Protein AF-A0A925DZK0-F1 (afdb_monomer)

Solvent-accessible surface area (backbone atoms only — not comparable to full-atom values): 3594 Å² total; per-residue (Å²): 107,58,66,80,70,50,60,52,74,62,32,36,81,83,41,46,59,58,50,50,53,52,50,50,51,49,38,56,71,77,33,48,66,44,55,52,30,54,74,71,70,43,81,53,66,67,47,52,49,51,51,52,53,51,44,64,66,48,37,72,77,34,80

pLDDT: mean 75.18, std 6.03, range [60.16, 85.0]

Structure (mmCIF, N/CA/C/O backbone):
data_AF-A0A925DZK0-F1
#
_entry.id   AF-A0A925DZK0-F1
#
loop_
_atom_site.group_PDB
_atom_site.id
_atom_site.type_symbol
_atom_site.label_atom_id
_atom_site.label_alt_id
_atom_site.label_comp_id
_atom_site.label_asym_id
_atom_site.label_entity_id
_atom_site.label_seq_id
_atom_site.pdbx_PDB_ins_code
_atom_site.Cartn_x
_atom_site.Cartn_y
_atom_site.Cartn_z
_atom_site.occupancy
_atom_site.B_iso_or_equiv
_atom_site.auth_seq_id
_atom_site.auth_comp_id
_atom_site.auth_asym_id
_atom_site.auth_atom_id
_atom_site.pdbx_PDB_model_num
ATOM 1 N N . TYR A 1 1 ? -8.669 0.143 -9.115 1.00 62.06 1 TYR A N 1
ATOM 2 C CA . TYR A 1 1 ? -8.217 -1.236 -9.397 1.00 62.06 1 TYR A CA 1
ATOM 3 C C . TYR A 1 1 ? -8.363 -2.143 -8.174 1.00 62.06 1 TYR A C 1
ATOM 5 O O . TYR A 1 1 ? -9.073 -3.134 -8.250 1.00 62.06 1 TYR A O 1
ATOM 13 N N . LEU A 1 2 ? -7.784 -1.787 -7.018 1.00 65.00 2 LEU A N 1
ATOM 14 C CA . LEU A 1 2 ? -7.918 -2.569 -5.774 1.00 65.00 2 LEU A CA 1
ATOM 15 C C . LEU A 1 2 ? -9.371 -2.694 -5.276 1.00 65.00 2 LEU A C 1
ATOM 17 O O . LEU A 1 2 ? -9.813 -3.781 -4.918 1.00 65.00 2 LEU A O 1
ATOM 21 N N . GLY A 1 3 ? -10.150 -1.608 -5.332 1.00 60.16 3 GLY A N 1
ATOM 22 C CA . GLY A 1 3 ? -11.583 -1.650 -5.010 1.00 60.16 3 GLY A CA 1
ATOM 23 C C . GLY A 1 3 ? -12.408 -2.505 -5.976 1.00 60.16 3 GLY A C 1
ATOM 24 O O . GLY A 1 3 ? -13.321 -3.203 -5.549 1.00 60.16 3 GLY A O 1
ATOM 25 N N . THR A 1 4 ? -12.049 -2.526 -7.263 1.00 60.97 4 THR A N 1
ATOM 26 C CA . THR A 1 4 ? -12.711 -3.362 -8.277 1.00 60.97 4 THR A CA 1
ATOM 27 C C . THR A 1 4 ? -12.388 -4.851 -8.122 1.00 60.97 4 THR A C 1
ATOM 29 O O . THR A 1 4 ? -13.207 -5.684 -8.489 1.00 60.97 4 THR A O 1
ATOM 32 N N . GLN A 1 5 ? -11.238 -5.187 -7.532 1.00 64.25 5 GLN A N 1
ATOM 33 C CA . GLN A 1 5 ? -10.839 -6.554 -7.168 1.00 64.25 5 GLN A CA 1
ATOM 34 C C . GLN A 1 5 ? -11.433 -7.019 -5.821 1.00 64.25 5 GLN A C 1
ATOM 36 O O . GLN A 1 5 ? -11.166 -8.130 -5.380 1.00 64.25 5 GLN A O 1
ATOM 41 N N . GLY A 1 6 ? -12.220 -6.181 -5.133 1.00 67.31 6 GLY A N 1
ATOM 42 C CA . GLY A 1 6 ? -12.811 -6.522 -3.833 1.00 67.31 6 GLY A CA 1
ATOM 43 C C . GLY A 1 6 ? -11.819 -6.544 -2.664 1.00 67.31 6 GLY A C 1
ATOM 44 O O . GLY A 1 6 ? -12.214 -6.841 -1.542 1.00 67.31 6 GLY A O 1
ATOM 45 N N . LEU A 1 7 ? -10.560 -6.167 -2.894 1.00 68.75 7 LEU A N 1
ATOM 46 C CA . LE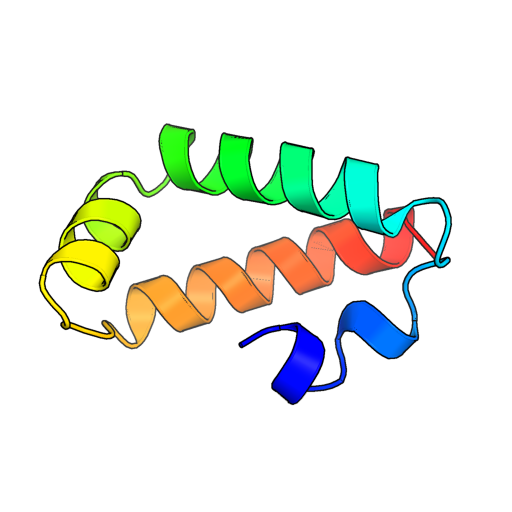U A 1 7 ? -9.484 -6.179 -1.897 1.00 68.75 7 LEU A CA 1
ATOM 47 C C . LEU A 1 7 ? -9.723 -5.178 -0.752 1.00 68.75 7 LEU A C 1
ATOM 49 O O . LEU A 1 7 ? -9.363 -5.428 0.391 1.00 68.75 7 LEU A O 1
ATOM 53 N N . LEU A 1 8 ? -10.415 -4.072 -1.035 1.00 68.50 8 LEU A N 1
ATOM 54 C CA . LEU A 1 8 ? -10.814 -3.085 -0.025 1.00 68.50 8 LEU A CA 1
ATOM 55 C C . LEU A 1 8 ? -12.040 -3.510 0.799 1.00 68.50 8 LEU A C 1
ATOM 57 O O . LEU A 1 8 ? -12.386 -2.829 1.757 1.00 68.50 8 LEU A O 1
ATOM 61 N N . LYS A 1 9 ? -12.709 -4.618 0.450 1.00 69.81 9 LYS A N 1
ATOM 62 C CA . LYS A 1 9 ? -13.923 -5.072 1.148 1.00 69.81 9 LYS A CA 1
ATOM 63 C C . LYS A 1 9 ? -13.628 -5.581 2.561 1.00 69.81 9 LYS A C 1
ATOM 65 O O . LYS A 1 9 ? -14.510 -5.552 3.411 1.00 69.81 9 LYS A O 1
ATOM 70 N N . GLU A 1 10 ? -12.400 -6.039 2.794 1.00 69.19 10 GLU A N 1
ATOM 71 C CA . GLU A 1 10 ? -11.929 -6.480 4.108 1.00 69.19 10 GLU A CA 1
ATOM 72 C C . GLU A 1 10 ? -11.256 -5.364 4.919 1.00 69.19 10 GLU A C 1
ATOM 74 O O . GLU A 1 10 ? -10.982 -5.558 6.098 1.00 69.19 10 GLU A O 1
ATOM 79 N N . VAL A 1 11 ? -10.998 -4.198 4.320 1.00 70.69 11 VAL A N 1
ATOM 80 C CA . VAL A 1 11 ? -10.376 -3.064 5.011 1.00 70.69 11 VAL A CA 1
ATOM 81 C C . VAL A 1 11 ? -11.454 -2.252 5.717 1.00 70.69 11 VAL A C 1
ATOM 83 O O . VAL A 1 11 ? -12.475 -1.889 5.130 1.00 70.69 11 VAL A O 1
ATOM 86 N N . ASN A 1 12 ? -11.222 -1.928 6.986 1.00 75.50 12 ASN A N 1
ATOM 87 C CA . ASN A 1 12 ? -12.156 -1.122 7.758 1.00 75.50 12 ASN A CA 1
ATOM 88 C C . ASN A 1 12 ? -12.291 0.278 7.134 1.00 75.50 12 ASN A C 1
ATOM 90 O O . ASN A 1 12 ? -11.287 0.938 6.879 1.00 75.50 12 ASN A O 1
ATOM 94 N N . VAL A 1 13 ? -13.518 0.773 6.933 1.00 76.94 13 VAL A N 1
ATOM 95 C CA . VAL A 1 13 ? -13.799 2.028 6.195 1.00 76.94 13 VAL A CA 1
ATOM 96 C C . VAL A 1 13 ? -13.032 3.235 6.754 1.00 76.94 13 VAL A C 1
ATOM 98 O O . VAL A 1 13 ? -12.677 4.150 6.018 1.00 76.94 13 VAL A O 1
ATOM 101 N N . LYS A 1 14 ? -12.741 3.223 8.061 1.00 79.38 14 LYS A N 1
ATOM 102 C CA . LYS A 1 14 ? -11.938 4.255 8.737 1.00 79.38 14 LYS A CA 1
ATOM 103 C C . LYS A 1 14 ? -10.445 4.178 8.405 1.00 79.38 14 LYS A C 1
ATOM 105 O O . LYS A 1 14 ? -9.800 5.213 8.318 1.00 79.38 14 LYS A O 1
ATOM 110 N N . LYS A 1 15 ? -9.930 2.966 8.196 1.00 78.38 15 LYS A N 1
ATOM 111 C CA . LYS A 1 15 ? -8.532 2.670 7.868 1.00 78.38 15 LYS A CA 1
ATOM 112 C C . LYS A 1 15 ? -8.244 2.713 6.363 1.00 78.38 15 LYS A C 1
ATOM 114 O O . LYS A 1 15 ? -7.084 2.704 5.972 1.00 78.38 15 LYS A O 1
ATOM 119 N N . VAL A 1 16 ? -9.277 2.792 5.514 1.00 79.75 16 VAL A N 1
ATOM 120 C CA . VAL A 1 16 ? -9.115 2.928 4.053 1.00 79.75 16 VAL A CA 1
ATOM 121 C C . VAL A 1 16 ? -8.252 4.139 3.702 1.00 79.75 16 VAL A C 1
ATOM 123 O O . VAL A 1 16 ? -7.400 4.015 2.833 1.00 79.75 16 VAL A O 1
ATOM 126 N N . LYS A 1 17 ? -8.411 5.269 4.406 1.00 80.88 17 LYS A N 1
ATOM 127 C CA . LYS A 1 17 ? -7.577 6.465 4.200 1.00 80.88 17 LYS A CA 1
ATOM 128 C C . LYS A 1 17 ? -6.096 6.214 4.490 1.00 80.88 17 LYS A C 1
ATOM 130 O O . LYS A 1 17 ? -5.263 6.522 3.649 1.00 80.88 17 LYS A O 1
ATOM 135 N N . GLU A 1 18 ? -5.784 5.618 5.642 1.00 83.62 18 GLU A N 1
ATOM 136 C CA . GLU A 1 18 ? -4.403 5.276 6.013 1.00 83.62 18 GLU A CA 1
ATOM 137 C C . GLU A 1 18 ? -3.795 4.279 5.028 1.00 83.62 18 GLU A C 1
ATOM 139 O O . GLU A 1 18 ? -2.646 4.429 4.625 1.00 83.62 18 GLU A O 1
ATOM 144 N N . PHE A 1 19 ? -4.576 3.283 4.602 1.00 82.00 19 PHE A N 1
ATOM 145 C CA . PHE A 1 19 ? -4.156 2.346 3.570 1.00 82.00 19 PHE A CA 1
ATOM 146 C C . PHE A 1 19 ? -3.841 3.072 2.258 1.00 82.00 19 PHE A C 1
ATOM 148 O O . PHE A 1 19 ? -2.816 2.788 1.651 1.00 82.00 19 PHE A O 1
ATOM 155 N N . GLU A 1 20 ? -4.690 4.007 1.827 1.00 78.69 20 GLU A N 1
ATOM 156 C CA . GLU A 1 20 ? -4.492 4.767 0.591 1.00 78.69 20 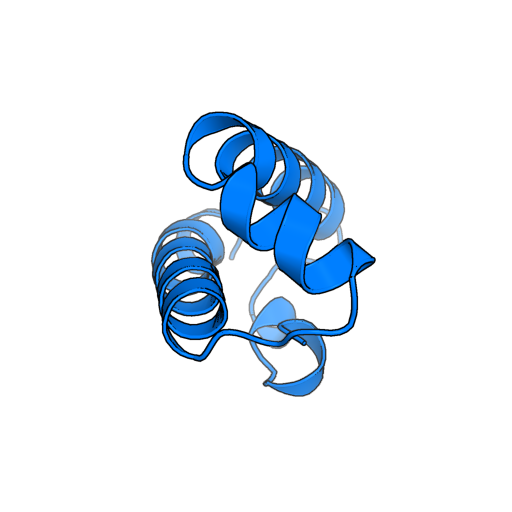GLU A CA 1
ATOM 157 C C . GLU A 1 20 ? -3.230 5.634 0.647 1.00 78.69 20 GLU A C 1
ATOM 159 O O . GLU A 1 20 ? -2.445 5.610 -0.297 1.00 78.69 20 GLU A O 1
ATOM 164 N N . GLU A 1 21 ? -2.991 6.334 1.761 1.00 84.81 21 GLU A N 1
ATOM 165 C CA . GLU A 1 21 ? -1.772 7.125 1.971 1.00 84.81 21 GLU A CA 1
ATOM 166 C C . GLU A 1 21 ? -0.521 6.245 1.982 1.00 84.81 21 GLU A C 1
ATOM 168 O O . GLU A 1 21 ? 0.451 6.546 1.290 1.00 84.81 21 GLU A O 1
ATOM 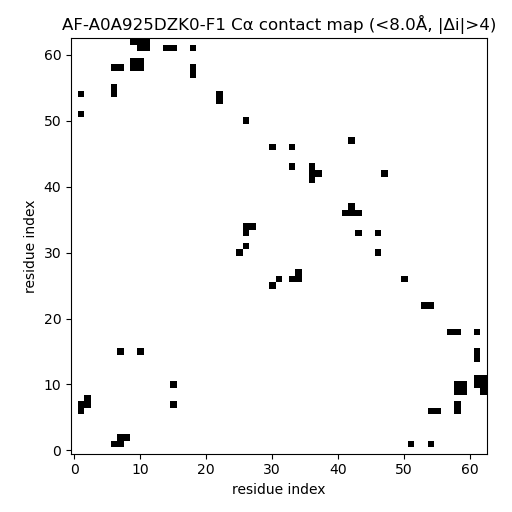173 N N . HIS A 1 22 ? -0.546 5.132 2.719 1.00 83.25 22 HIS A N 1
ATOM 174 C CA . HIS A 1 22 ? 0.604 4.235 2.823 1.00 83.25 22 HIS A CA 1
ATOM 175 C C . HIS A 1 22 ? 0.890 3.537 1.486 1.00 83.25 22 HIS A C 1
ATOM 177 O O . HIS A 1 22 ? 2.044 3.385 1.086 1.00 83.25 22 HIS A O 1
ATOM 183 N N . PHE A 1 23 ? -0.169 3.174 0.761 1.00 81.38 23 PHE A N 1
ATOM 184 C CA . PHE A 1 23 ? -0.095 2.604 -0.576 1.00 81.38 23 PHE A CA 1
ATOM 185 C C . PHE A 1 23 ? 0.465 3.603 -1.595 1.00 81.38 23 PHE A C 1
ATOM 187 O O . PHE A 1 23 ? 1.338 3.233 -2.381 1.00 81.38 23 PHE A O 1
ATOM 194 N N . LEU A 1 24 ? 0.020 4.867 -1.570 1.00 79.38 24 LEU A N 1
ATOM 195 C CA . LEU A 1 24 ? 0.585 5.922 -2.417 1.00 79.38 24 LEU A CA 1
ATOM 196 C C . LEU A 1 24 ? 2.074 6.135 -2.122 1.00 79.38 24 LEU A C 1
ATOM 198 O O . LEU A 1 24 ? 2.876 6.170 -3.052 1.00 79.38 24 LEU A O 1
ATOM 202 N N . LEU A 1 25 ? 2.443 6.218 -0.841 1.00 85.00 25 LEU A N 1
ATOM 203 C CA . LEU A 1 25 ? 3.827 6.407 -0.397 1.00 85.00 25 LEU A CA 1
ATOM 204 C C . LEU A 1 25 ? 4.746 5.279 -0.864 1.00 85.00 25 LEU A C 1
ATOM 206 O O . LEU A 1 25 ? 5.845 5.538 -1.355 1.00 85.00 25 LEU A O 1
ATOM 210 N N . GLU A 1 26 ? 4.307 4.028 -0.734 1.00 80.81 26 GLU A N 1
ATOM 211 C CA . GLU A 1 26 ? 5.069 2.876 -1.213 1.00 80.81 26 GLU A CA 1
ATOM 212 C C . GLU A 1 26 ? 5.135 2.823 -2.746 1.00 80.81 26 GLU A C 1
ATOM 214 O O . GLU A 1 26 ? 6.171 2.447 -3.300 1.00 80.81 26 GLU A O 1
ATOM 219 N N . MET A 1 27 ? 4.070 3.213 -3.457 1.00 78.00 27 MET A N 1
ATOM 220 C CA . MET A 1 27 ? 4.113 3.321 -4.918 1.00 78.00 27 MET A CA 1
ATOM 221 C C . MET A 1 27 ? 5.093 4.398 -5.383 1.00 78.00 27 MET A C 1
ATOM 223 O O . MET A 1 27 ? 5.853 4.142 -6.316 1.00 78.00 27 MET A O 1
ATOM 227 N N . GLU A 1 28 ? 5.115 5.567 -4.742 1.00 79.94 28 GLU A N 1
ATOM 228 C CA . GLU A 1 28 ? 6.089 6.620 -5.045 1.00 79.94 28 GLU A CA 1
ATOM 229 C C . GLU A 1 28 ? 7.523 6.191 -4.720 1.00 79.94 28 GLU A C 1
ATOM 231 O O . GLU A 1 28 ? 8.419 6.430 -5.529 1.00 79.94 28 GLU A O 1
ATOM 236 N N . ASN A 1 29 ? 7.749 5.513 -3.590 1.00 79.88 29 ASN A N 1
ATOM 237 C CA . ASN A 1 29 ? 9.091 5.093 -3.179 1.00 79.88 29 ASN A CA 1
ATOM 238 C C . ASN A 1 29 ? 9.638 3.910 -3.986 1.00 79.88 29 ASN A C 1
ATOM 240 O O . ASN A 1 29 ? 10.772 3.958 -4.463 1.00 79.88 29 ASN A O 1
ATOM 244 N N . LYS A 1 30 ? 8.872 2.822 -4.127 1.00 72.88 30 LYS A N 1
ATOM 245 C CA . LYS A 1 30 ? 9.361 1.591 -4.772 1.00 72.88 30 LYS A CA 1
ATOM 246 C C . LYS A 1 30 ? 9.129 1.558 -6.273 1.00 72.88 30 LYS A C 1
ATOM 248 O O . LYS A 1 30 ? 9.906 0.927 -6.990 1.00 72.88 30 LYS A O 1
ATOM 253 N N . PHE A 1 31 ? 8.057 2.184 -6.759 1.00 72.38 31 PHE A N 1
ATOM 254 C CA . PHE A 1 31 ? 7.634 2.066 -8.155 1.00 72.38 31 PHE A CA 1
ATOM 255 C C . PHE A 1 31 ? 7.245 3.405 -8.803 1.00 72.38 31 PHE A C 1
ATOM 257 O O . PHE A 1 31 ? 6.196 3.483 -9.453 1.00 72.38 31 PHE A O 1
ATOM 264 N N . PRO A 1 32 ? 8.117 4.433 -8.766 1.00 77.81 32 PRO A N 1
ATOM 265 C CA . PRO A 1 32 ? 7.858 5.699 -9.461 1.00 77.81 32 PRO A CA 1
ATOM 266 C C . PRO A 1 32 ? 7.670 5.488 -10.974 1.00 77.81 32 PRO A C 1
ATOM 268 O O . PRO A 1 32 ? 6.900 6.182 -11.633 1.00 77.81 32 PRO A O 1
ATOM 271 N N . GLN A 1 33 ? 8.319 4.457 -11.514 1.00 72.94 33 GLN A N 1
ATOM 272 C CA . GLN A 1 33 ? 8.173 3.985 -12.889 1.00 72.94 33 GLN A CA 1
ATOM 273 C C . GLN A 1 33 ? 6.771 3.440 -13.198 1.00 72.94 33 GLN A C 1
ATOM 275 O O . GLN A 1 33 ? 6.256 3.689 -14.282 1.00 72.94 33 GLN A O 1
ATOM 280 N N . VAL A 1 34 ? 6.110 2.778 -12.243 1.00 75.94 34 VAL A N 1
ATOM 281 C CA . VAL A 1 34 ? 4.718 2.337 -12.416 1.00 75.94 34 VAL A CA 1
ATOM 282 C C . VAL A 1 34 ? 3.779 3.531 -12.376 1.00 75.94 34 VAL A C 1
ATOM 284 O O . VAL A 1 34 ? 2.870 3.586 -13.189 1.00 75.94 34 VAL A O 1
ATOM 287 N N . LEU A 1 35 ? 4.024 4.514 -11.505 1.00 74.06 35 LEU A N 1
ATOM 288 C CA . LEU A 1 35 ? 3.281 5.780 -11.472 1.00 74.06 35 LEU A CA 1
ATOM 289 C C . LEU A 1 35 ? 3.398 6.540 -12.804 1.00 74.06 35 LEU A C 1
ATOM 291 O O . LEU A 1 35 ? 2.403 7.031 -13.337 1.00 74.06 35 LEU A O 1
ATOM 295 N N . ALA A 1 36 ? 4.603 6.589 -13.374 1.00 78.50 36 ALA A N 1
ATOM 296 C CA . ALA A 1 36 ? 4.862 7.188 -14.679 1.00 78.50 36 ALA A CA 1
ATOM 297 C C . ALA A 1 36 ? 4.180 6.430 -15.831 1.00 78.50 36 ALA A C 1
ATOM 299 O O . ALA A 1 36 ? 3.629 7.065 -16.728 1.00 78.50 36 ALA A O 1
ATOM 300 N N . GLU A 1 37 ? 4.181 5.096 -15.802 1.00 78.12 37 GLU A N 1
ATOM 301 C CA . GLU A 1 37 ? 3.475 4.252 -16.775 1.00 78.12 37 GLU A CA 1
ATOM 302 C C . GLU A 1 37 ? 1.954 4.417 -16.662 1.00 78.12 37 GLU A C 1
ATOM 304 O O . GLU A 1 37 ? 1.295 4.677 -17.669 1.00 78.12 37 GLU A O 1
ATOM 309 N N . PHE A 1 38 ? 1.417 4.406 -15.436 1.00 72.31 38 PHE A N 1
ATOM 310 C CA . PHE A 1 38 ? -0.000 4.655 -15.155 1.00 72.31 38 PHE A CA 1
ATOM 311 C C . PHE A 1 38 ? -0.433 6.017 -15.698 1.00 72.31 38 PHE A C 1
ATOM 313 O O . PHE A 1 38 ? -1.482 6.143 -16.326 1.00 72.31 38 PHE A O 1
ATOM 320 N N . LYS A 1 39 ? 0.410 7.040 -15.507 1.00 71.69 39 LYS A N 1
ATOM 321 C CA . LYS A 1 39 ? 0.181 8.395 -16.018 1.00 71.69 39 LYS A CA 1
ATOM 322 C C . LYS A 1 39 ? 0.316 8.484 -17.543 1.00 71.69 39 LYS A C 1
ATOM 324 O O . LYS A 1 39 ? -0.335 9.325 -18.155 1.00 71.69 39 LYS A O 1
ATOM 329 N N . LYS A 1 40 ? 1.132 7.622 -18.158 1.00 72.44 40 LYS A N 1
ATOM 330 C CA . LYS A 1 40 ? 1.265 7.475 -19.618 1.00 72.44 40 LYS A CA 1
ATOM 331 C C . LYS A 1 40 ? 0.154 6.634 -20.259 1.00 72.44 40 LYS A C 1
ATOM 333 O O . LYS A 1 40 ? 0.069 6.617 -21.483 1.00 72.44 40 LYS A O 1
ATOM 338 N N . GLY A 1 41 ? -0.688 5.963 -19.472 1.00 67.94 41 GLY A N 1
ATOM 339 C CA . GLY A 1 41 ? -1.740 5.073 -19.972 1.00 67.94 41 GLY A CA 1
ATOM 340 C C . GLY A 1 41 ? -1.275 3.641 -20.253 1.00 67.94 41 GLY A C 1
ATOM 341 O O . GLY A 1 41 ? -2.057 2.845 -20.766 1.00 67.94 41 GLY A O 1
ATOM 342 N N . ASN A 1 42 ? -0.038 3.298 -19.888 1.00 66.88 42 ASN A N 1
ATOM 343 C CA . ASN A 1 42 ? 0.430 1.919 -19.874 1.00 66.88 42 ASN A CA 1
ATOM 344 C C . ASN A 1 42 ? 0.092 1.285 -18.523 1.00 66.88 42 ASN A C 1
ATOM 346 O O . ASN A 1 42 ? 0.409 1.822 -17.463 1.00 66.88 42 ASN A O 1
ATOM 350 N N . LEU A 1 43 ? -0.534 0.114 -18.566 1.00 67.81 43 LEU A N 1
ATOM 351 C CA . LEU A 1 43 ? -0.790 -0.726 -17.399 1.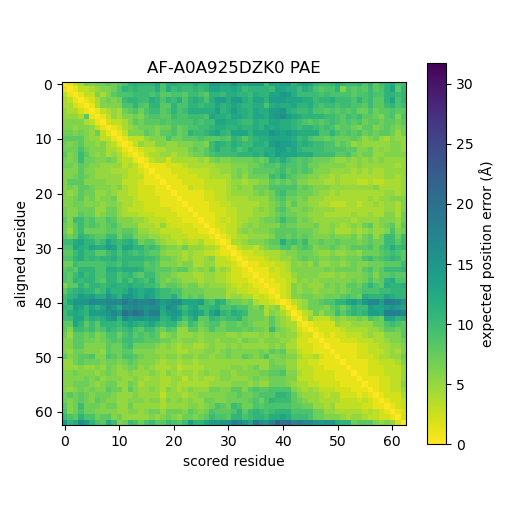00 67.81 43 LEU A CA 1
ATOM 352 C C . LEU A 1 43 ? 0.179 -1.911 -17.447 1.00 67.81 43 LEU A C 1
ATOM 354 O O . LEU A 1 43 ? -0.204 -2.981 -17.921 1.00 67.81 43 LEU A O 1
ATOM 358 N N . PRO A 1 44 ? 1.441 -1.745 -17.008 1.00 72.94 44 PRO A N 1
ATOM 359 C CA . PRO A 1 44 ? 2.369 -2.858 -16.949 1.00 72.94 44 PRO A CA 1
ATOM 360 C C . PRO A 1 44 ? 1.838 -3.884 -15.949 1.00 72.94 44 PRO A C 1
ATOM 362 O O . PRO A 1 44 ? 1.619 -3.571 -14.773 1.00 72.94 44 PRO A O 1
ATOM 365 N N . GLU A 1 45 ? 1.651 -5.120 -16.412 1.00 75.44 45 GLU A N 1
ATOM 366 C CA . GLU A 1 45 ? 1.195 -6.232 -15.573 1.00 75.44 45 GLU A CA 1
ATOM 367 C C . GLU A 1 45 ? 2.096 -6.419 -14.347 1.00 75.44 45 GLU A C 1
ATOM 369 O O . GLU A 1 45 ? 1.597 -6.743 -13.274 1.00 75.44 45 GLU A O 1
ATOM 374 N N . ASP A 1 46 ? 3.395 -6.124 -14.469 1.00 76.44 46 ASP A N 1
ATOM 375 C CA . ASP A 1 46 ? 4.368 -6.171 -13.371 1.00 76.44 46 ASP A CA 1
ATOM 376 C C . ASP A 1 46 ? 4.055 -5.144 -12.269 1.00 76.44 46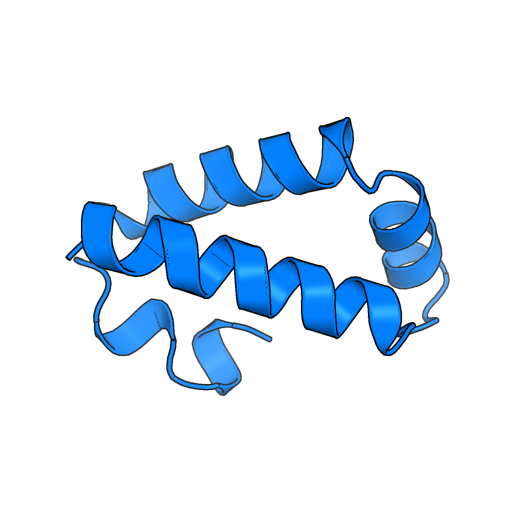 ASP A C 1
ATOM 378 O O . ASP A 1 46 ? 4.040 -5.468 -11.081 1.00 76.44 46 ASP A O 1
ATOM 382 N N . GLY A 1 47 ? 3.709 -3.911 -12.659 1.00 74.69 47 GLY A N 1
ATOM 383 C CA . GLY A 1 47 ? 3.318 -2.858 -11.723 1.00 74.69 47 GLY A CA 1
ATOM 384 C C . GLY A 1 47 ? 1.997 -3.166 -11.028 1.00 74.69 47 GLY A C 1
ATOM 385 O O . GLY A 1 47 ? 1.870 -2.979 -9.818 1.00 74.69 47 GLY A O 1
ATOM 386 N N . LEU A 1 48 ? 1.037 -3.708 -11.779 1.00 75.50 48 LEU A N 1
ATOM 387 C CA . LEU A 1 48 ? -0.238 -4.178 -11.244 1.00 75.50 48 LEU A CA 1
ATOM 388 C C . LEU A 1 48 ? -0.047 -5.322 -10.242 1.00 75.50 48 LEU A C 1
ATOM 390 O O . LEU A 1 48 ? -0.622 -5.283 -9.156 1.00 75.50 48 LEU A O 1
ATOM 394 N N . LYS A 1 49 ? 0.779 -6.320 -10.581 1.00 81.00 49 LYS A N 1
ATOM 395 C CA . LYS A 1 49 ? 1.078 -7.456 -9.703 1.00 81.00 49 LYS A CA 1
ATOM 396 C C . LYS A 1 49 ? 1.703 -6.984 -8.403 1.00 81.00 49 LYS A C 1
ATOM 398 O O . LYS A 1 49 ? 1.233 -7.372 -7.341 1.00 81.00 49 LYS A O 1
ATOM 403 N N . LYS A 1 50 ? 2.707 -6.107 -8.477 1.00 78.25 50 LYS A N 1
ATOM 404 C CA . LYS A 1 50 ? 3.380 -5.584 -7.283 1.00 78.25 50 LYS A CA 1
ATOM 405 C C . LYS A 1 50 ? 2.468 -4.720 -6.426 1.00 78.25 50 LYS A C 1
ATOM 407 O O . LYS A 1 50 ? 2.508 -4.859 -5.212 1.00 78.25 50 LYS A O 1
ATOM 412 N N . MET A 1 51 ? 1.613 -3.892 -7.029 1.00 77.81 51 MET A N 1
ATOM 413 C CA . MET A 1 51 ? 0.569 -3.169 -6.295 1.00 77.81 51 MET A CA 1
ATOM 414 C C . MET A 1 51 ? -0.364 -4.120 -5.545 1.00 77.81 51 MET A C 1
ATOM 416 O O . MET A 1 51 ? -0.638 -3.911 -4.368 1.00 77.81 51 MET A O 1
ATOM 420 N N . VAL A 1 52 ? -0.864 -5.157 -6.222 1.00 78.50 52 VAL A N 1
ATOM 421 C CA . VAL A 1 52 ? -1.792 -6.129 -5.631 1.00 78.50 52 VAL A CA 1
ATOM 422 C C . VAL A 1 52 ? -1.114 -6.948 -4.533 1.00 78.50 52 VAL A C 1
ATOM 424 O O . VAL A 1 52 ? -1.730 -7.192 -3.502 1.00 78.50 52 VAL A O 1
ATOM 427 N N . ASP A 1 53 ? 0.142 -7.339 -4.717 1.00 83.94 53 ASP A N 1
ATOM 428 C CA . ASP A 1 53 ? 0.923 -8.087 -3.727 1.00 83.94 53 ASP A CA 1
ATOM 429 C C . ASP A 1 53 ? 1.166 -7.254 -2.457 1.00 83.94 53 ASP A C 1
ATOM 431 O O . ASP A 1 53 ? 0.861 -7.689 -1.346 1.00 83.94 53 ASP A O 1
ATOM 435 N N . MET A 1 54 ? 1.577 -5.993 -2.624 1.00 80.31 54 MET A N 1
ATOM 436 C CA . MET A 1 54 ? 1.765 -5.065 -1.508 1.00 80.31 54 MET A CA 1
ATOM 437 C C . MET A 1 54 ? 0.461 -4.765 -0.776 1.00 80.31 54 MET A C 1
ATOM 439 O O . MET A 1 54 ? 0.411 -4.782 0.454 1.00 80.31 54 MET A O 1
ATOM 443 N N . ALA A 1 55 ? -0.607 -4.522 -1.539 1.00 79.12 55 ALA A N 1
ATOM 444 C CA . ALA A 1 55 ? -1.931 -4.329 -0.986 1.00 79.12 55 ALA A CA 1
ATOM 445 C C . ALA A 1 55 ? -2.350 -5.556 -0.169 1.00 79.12 55 ALA A C 1
ATOM 447 O O . ALA A 1 55 ? -2.760 -5.387 0.970 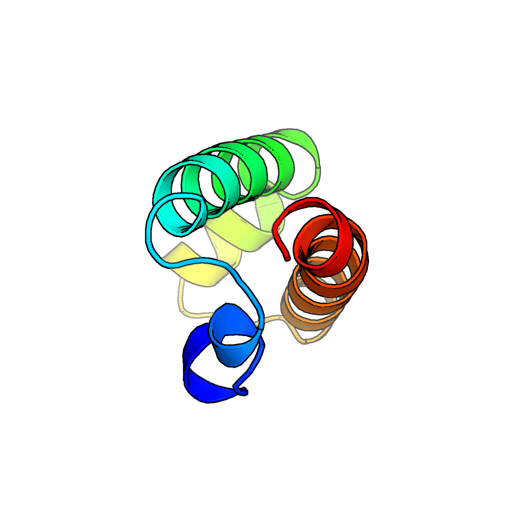1.00 79.12 55 ALA A O 1
ATOM 448 N N . ASN A 1 56 ? -2.183 -6.780 -0.679 1.00 80.06 56 ASN A N 1
ATOM 449 C CA . ASN A 1 56 ? -2.499 -8.006 0.064 1.00 80.06 56 ASN A CA 1
ATOM 450 C C . ASN A 1 56 ? -1.681 -8.174 1.354 1.00 80.06 56 ASN A C 1
ATOM 452 O O . ASN A 1 56 ? -2.189 -8.760 2.305 1.00 80.06 56 ASN A O 1
ATOM 456 N N . GLY A 1 57 ? -0.452 -7.653 1.417 1.00 78.81 57 GLY A N 1
ATOM 457 C CA . GLY A 1 57 ? 0.343 -7.628 2.649 1.00 78.81 57 GLY A CA 1
ATOM 458 C C . GLY A 1 57 ? -0.124 -6.578 3.667 1.00 78.81 57 GLY A C 1
ATOM 459 O O . GLY A 1 57 ? -0.092 -6.826 4.872 1.00 78.81 57 GLY A O 1
ATOM 460 N N . LEU A 1 58 ? -0.589 -5.418 3.194 1.00 78.44 58 LEU A N 1
ATOM 461 C CA . LEU A 1 58 ? -1.049 -4.306 4.034 1.00 78.44 58 LEU A CA 1
ATOM 462 C C . LEU A 1 58 ? -2.502 -4.488 4.499 1.00 78.44 58 LEU A C 1
ATOM 464 O O . LEU A 1 58 ? -2.786 -4.312 5.678 1.00 78.44 58 LEU A O 1
ATOM 468 N N . ILE A 1 59 ? -3.417 -4.895 3.615 1.00 77.62 59 ILE A N 1
ATOM 469 C CA . ILE A 1 59 ? -4.853 -5.115 3.882 1.00 77.62 59 ILE A CA 1
ATOM 470 C C . ILE A 1 59 ? -5.130 -5.852 5.204 1.00 77.62 59 ILE A C 1
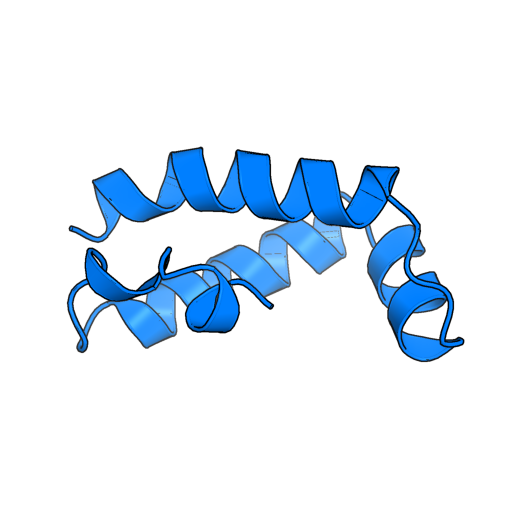ATOM 472 O O . ILE A 1 59 ? -5.946 -5.349 5.974 1.00 77.62 59 ILE A O 1
ATOM 476 N N . PRO A 1 60 ? -4.480 -6.986 5.540 1.00 77.75 60 PRO A N 1
ATOM 477 C CA . PRO A 1 60 ? -4.732 -7.677 6.804 1.00 77.75 60 PRO A CA 1
ATOM 478 C C . PRO A 1 60 ? -4.309 -6.883 8.049 1.00 77.75 60 PRO A C 1
ATOM 480 O O . PRO A 1 60 ? -4.874 -7.111 9.113 1.00 77.75 60 PRO A O 1
ATOM 483 N N . GLN A 1 61 ? -3.379 -5.928 7.943 1.00 75.06 61 GLN A N 1
ATOM 484 C CA . GLN A 1 61 ? -3.055 -4.998 9.039 1.00 75.06 61 GLN A CA 1
ATOM 485 C C . GLN A 1 61 ? -4.153 -3.938 9.237 1.00 75.06 61 GLN A C 1
ATOM 487 O O . GLN A 1 61 ? -4.336 -3.397 10.333 1.00 75.06 61 GLN A O 1
ATOM 492 N N . TYR A 1 62 ? -4.921 -3.669 8.178 1.00 74.81 62 TYR A N 1
ATOM 493 C CA . TYR A 1 62 ? -6.024 -2.712 8.165 1.00 74.81 62 TYR A CA 1
ATOM 494 C C . TYR A 1 62 ? -7.424 -3.360 8.198 1.00 74.81 62 TYR A C 1
ATOM 496 O O . TYR A 1 62 ? -8.421 -2.639 8.069 1.00 74.81 62 TYR A O 1
ATOM 504 N N . LYS A 1 63 ? -7.506 -4.681 8.430 1.00 63.94 63 LYS A N 1
ATOM 505 C CA . LYS A 1 63 ? -8.734 -5.361 8.880 1.00 63.94 63 LYS A CA 1
ATOM 506 C C . LYS A 1 63 ? -9.260 -4.745 10.188 1.00 63.94 63 LYS A C 1
ATOM 508 O O . LYS A 1 63 ? -8.458 -4.166 10.974 1.00 63.94 63 LYS A O 1
#

Secondary structure (DSSP, 8-state):
-TTTTTGGGGS-TTTHHHHHHHHHHHHHHH-HHHHHHHHHT---HHHHHHHHHHHHHHGGG--

Foldseek 3Di:
DCVVVCLCVLADPVCVVVLVVVLVVCCVVPPVVCVVCVVVVHRPVVSVVVSVVVSNVCSVVRD

Sequence (63 aa):
YLGTQGLLKEVNVKKVKEFEEHFLLEMENKFPQVLAEFKKGNLPEDGLKKMVDMANGLIPQYK

Radius of gyration: 11.61 Å; Cα contacts (8 Å, |Δi|>4): 42; chains: 1; bounding box: 23×16×29 Å

Mean predicted aligned error: 6.75 Å

Nearest PDB structures (foldseek):
  7njo-assembly1_C  TM=8.111E-01  e=9.192E-02  Mycolicibacterium smegmatis MC2 155
  7njq-assembly1_C  TM=7.874E-01  e=2.358E-01  Mycolicibacterium smegmatis MC2 155
  6q45-assembly2_I  TM=7.113E-01  e=3.736E+00  Fusobacterium nucleatum subsp. nucleatum ATCC 25586
  6voo-assembly1_C  TM=7.253E-01  e=3.736E+00  Spinacia oleracea

=== Feature glossary ===
Annotated list of the representations used here:

Nearest PDB structures. The Foldseek neighbor list gives the closest experimentally determined structures in the PDB, ranked by structural alignment. TM-score near 1 means near-identical fold; near 0.3 means only rough topology match. This is how one finds what a novel AlphaFold prediction most resembles in the solved-structure universe.

Foldseek 3Di. Foldseek's 3Di representation compresses backbone geometry into a per-residue letter drawn from a learned twenty-state alphabet. It captures the tertiary interaction pattern around each residue — which residues are packed against it in space, regardless of where they are in sequence.

Radius of gyration, Cα contacts, bounding box. Radius of gyration (Rg) is the root-mean-square distance of Cα atoms from their centroid — a single number for overall size and compactness. A globular domain of N residues has Rg ≈ 2.2·N^0.38 Å; an extended or disordered chain has a much larger Rg. The Cα contact count is the number of residue pairs whose Cα atoms are within 8 Å and are more than four positions apart in sequence — a standard proxy for tertiary packing density. The bounding box is the smallest axis-aligned box enclosing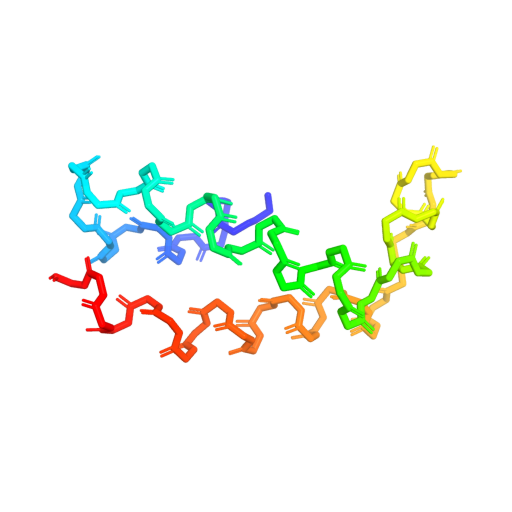 all Cα atoms.

InterPro / GO / CATH / organism. The annotation block draws on four external resources. InterPro: whi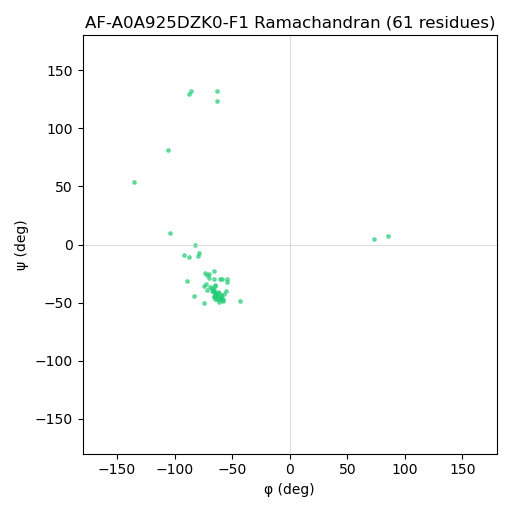ch protein families and domains the sequence belongs to. GO: standardized terms for what the protein does, what process it participates in, and where in the cell it acts. CATH: which structural fold it has in the CATH hierarchy. Organism: the species of origin.

mmCIF coordinates. The mmCIF block holds the 3D Cartesian coordinates of each backbone atom (N, Cα, C, O) in ångströms. mmCIF is the PDB's canonical archive format — a tagged-loop text representation of the atomic model.

pLDDT. pLDDT is the predicted lDDT-Cα score: AlphaFold's confidence that the local environment of each residue (all inter-atomic distances within 15 Å) is correctly placed. It is a per-residue number between 0 and 100, with higher meaning more reliable.

Backbone torsions (φ/ψ). φ (phi) and ψ (psi) are the two rotatable backbone dihedrals per residue: φ is the C(i-1)–N–Cα–C torsion, ψ is the N–Cα–C–N(i+1) torsion, both in degrees on (−180°, 180°]. α-helical residues cluster near (−60°, −45°); β-strand residues near (−120°, +130°). A Ramachandran plot is simply a scatter of (φ, ψ) for every residue.

B-factor. For experimental (PDB) structures, the B-factor (temperature factor) quantifies the positional spread of each atom in the crystal — a combination of thermal vibration and static disorder — in units of Å². High B-factors mark flexible loops or poorly resolved regions; low B-factors mark the rigid, well-ordered core.

Secondary structure (3-state, P-SEA). SS3 is a coarse helix/strand/coil call (letters a/b/c) made by the P-SEA algorithm from inter-Cα distances and dihedrals. It is less detailed than DSSP but needs only Cα positions.

Predicted aligned error. Predicted aligned error is AlphaFold's pairwise confidence. Unlike pLDDT (per-residue), PAE is per-residue-pair and captures whether two parts of the structure are correctly placed relative to each other. Units are ångströms of expected positional error.

Solvent-accessible surface area. Solvent-accessible surface area (SASA) is the area in Å² traced out by the centre of a 1.4 Å probe sphere (a water molecule) rolled over the protein's van der Waals surface (Shrake–Rupley / Lee–Richards construction). Buried residues have near-zero SASA; fully exposed residues can exceed 200 Å². The total SASA scales roughly with the number of surface residues.

Secondary structure (8-state, DSSP). The SS8 string is DSSP's per-residue secondary-structure call. α-helix (H) means an i→i+4 H-bond ladder; β-strand (E) means the residue participates in a β-sheet; 3₁₀ (G) and π (I) are tighter and wider helices; T/S are turns/bends; '-' is loop.

Rendered structure images. Structure images are PyMOL renders from six orthogonal camera directions. Cartoon representation draws helices as coils and strands as arrows; sticks shows the backbone as bonds; surface shows the solvent-excluded envelope. Rainbow coloring maps sequence position to hue (blue→red, N→C); chain coloring assigns a distinct color per polypeptide.

Sequence. The amino-acid sequence is the protein's primary structure: the linear order of residues from the N-terminus to the C-terminus, written in one-letter code. Everything else here — the 3D coordinates, the secondary structure, the domain annotations — is ultimately a consequence of this string.

Contact-map, Ramachandran, and PAE plots. Three diagnostic plots accompany the record. The Cα contact map visualizes the tertiary structure as a 2D adjacency matrix (8 Å cutoff, sequence-local contacts suppressed). The Ramachandran plot shows the distribution of backbone (φ, ψ) torsions, with points in the α and β basins reflecting secondary structure content. The PAE plot shows AlphaFold's inter-residue confidence as a color matrix.